Protein AF-A0A356X5W0-F1 (afdb_monomer_lite)

pLDDT: mean 91.06, std 8.8, range [46.66, 98.0]

Structure (mmCIF, N/CA/C/O backbone):
data_AF-A0A356X5W0-F1
#
_entry.id   AF-A0A356X5W0-F1
#
loop_
_atom_site.group_PDB
_atom_site.id
_atom_site.type_symbol
_atom_site.label_atom_id
_atom_site.label_alt_id
_atom_site.label_comp_id
_atom_site.label_asym_id
_atom_site.label_entity_id
_atom_site.label_seq_id
_atom_site.pdbx_PDB_ins_code
_atom_site.Cartn_x
_atom_site.Cartn_y
_atom_site.Cartn_z
_atom_site.occupancy
_atom_site.B_iso_or_equiv
_atom_site.auth_seq_id
_atom_site.auth_comp_id
_atom_site.auth_asym_id
_atom_site.auth_atom_id
_atom_site.pdbx_PDB_model_num
ATOM 1 N N . MET A 1 1 ? 25.577 19.198 23.065 1.00 46.66 1 MET A N 1
ATOM 2 C CA . MET A 1 1 ? 24.571 19.654 24.052 1.00 46.66 1 MET A CA 1
ATOM 3 C C . MET A 1 1 ? 23.378 18.704 23.967 1.00 46.66 1 MET A C 1
ATOM 5 O O . MET A 1 1 ? 22.968 18.407 22.852 1.00 46.66 1 MET A O 1
ATOM 9 N N . PHE A 1 2 ? 22.887 18.161 25.086 1.00 57.47 2 PHE A N 1
ATOM 10 C CA . PHE A 1 2 ? 21.787 17.182 25.103 1.00 57.47 2 PHE A CA 1
ATOM 11 C C . PHE A 1 2 ? 20.454 17.857 25.442 1.00 57.47 2 PHE A C 1
ATOM 13 O O . PHE A 1 2 ? 20.406 18.744 26.289 1.00 57.47 2 PHE A O 1
ATOM 20 N N . THR A 1 3 ? 19.370 17.409 24.812 1.00 73.94 3 THR A N 1
ATOM 21 C CA . THR A 1 3 ? 17.995 17.853 25.087 1.00 73.94 3 THR A CA 1
ATOM 22 C C . THR A 1 3 ? 17.134 16.674 25.525 1.00 73.94 3 THR A C 1
ATOM 24 O O . THR A 1 3 ? 17.289 15.568 25.006 1.00 73.94 3 THR A O 1
ATOM 27 N N . LYS A 1 4 ? 16.195 16.913 26.448 1.00 72.44 4 LYS A N 1
ATOM 28 C CA . LYS A 1 4 ? 15.252 15.899 26.941 1.00 72.44 4 LYS A CA 1
ATOM 29 C C . LYS A 1 4 ? 14.411 15.347 25.785 1.00 72.44 4 LYS A C 1
ATOM 31 O O . LYS A 1 4 ? 13.768 16.110 25.066 1.00 72.44 4 LYS A O 1
ATOM 36 N N . ALA A 1 5 ? 14.418 14.028 25.605 1.00 73.38 5 ALA A N 1
ATOM 37 C CA . ALA A 1 5 ? 13.625 13.380 24.567 1.00 73.38 5 ALA A CA 1
ATOM 38 C C . ALA A 1 5 ? 12.122 13.544 24.851 1.00 73.38 5 ALA A C 1
ATOM 40 O O . ALA A 1 5 ? 11.660 13.318 25.969 1.00 73.38 5 ALA A O 1
ATOM 41 N N . THR A 1 6 ? 11.357 13.914 23.826 1.00 76.12 6 THR A N 1
ATOM 42 C CA . THR A 1 6 ? 9.889 13.953 23.846 1.00 76.12 6 THR A CA 1
ATOM 43 C C . THR A 1 6 ? 9.343 12.952 22.833 1.00 76.12 6 THR A C 1
ATOM 45 O O . THR A 1 6 ? 9.976 12.677 21.808 1.00 76.12 6 THR A O 1
ATOM 48 N N . ARG A 1 7 ? 8.169 12.370 23.113 1.00 61.91 7 ARG A N 1
ATOM 49 C CA . ARG A 1 7 ? 7.516 11.410 22.213 1.00 61.91 7 ARG A CA 1
ATOM 50 C C . ARG A 1 7 ? 7.054 12.151 20.957 1.00 61.91 7 ARG A C 1
ATOM 52 O O . ARG A 1 7 ? 5.967 12.716 20.923 1.00 61.91 7 ARG A O 1
ATOM 59 N N . LYS A 1 8 ? 7.892 12.175 19.922 1.00 69.75 8 LYS A N 1
ATOM 60 C CA . LYS A 1 8 ? 7.500 12.682 18.605 1.00 69.75 8 LYS A CA 1
ATOM 61 C C . LYS A 1 8 ? 6.546 11.664 17.987 1.00 69.75 8 LYS A C 1
ATOM 63 O O . LYS A 1 8 ? 6.950 10.531 17.736 1.00 69.75 8 LYS A O 1
ATOM 68 N N . GLY A 1 9 ? 5.286 12.047 17.782 1.00 64.75 9 GLY A N 1
ATOM 69 C CA . GLY A 1 9 ? 4.320 11.221 17.062 1.00 64.75 9 GLY A CA 1
ATOM 70 C C . GLY A 1 9 ? 4.794 11.032 15.625 1.00 64.75 9 GLY A C 1
ATOM 71 O O . GLY A 1 9 ? 4.664 11.940 14.813 1.00 64.75 9 GLY A O 1
ATOM 72 N N . LYS A 1 10 ? 5.405 9.885 15.330 1.00 75.25 10 LYS A N 1
ATOM 73 C CA . LYS A 1 10 ? 5.760 9.486 13.969 1.00 75.25 10 LYS A CA 1
ATOM 74 C C . LYS A 1 10 ? 4.771 8.434 13.495 1.00 75.25 10 LYS A C 1
ATOM 76 O O . LYS A 1 10 ? 4.408 7.548 14.267 1.00 75.25 10 LYS A O 1
ATOM 81 N N . PHE A 1 11 ? 4.380 8.524 12.231 1.00 82.62 11 PHE A N 1
ATOM 82 C CA . PHE A 1 11 ? 3.663 7.444 11.569 1.00 82.62 11 PHE A CA 1
ATOM 83 C C . PHE A 1 11 ? 4.568 6.219 11.456 1.00 82.62 11 PHE A C 1
ATOM 85 O O . PHE A 1 11 ? 5.759 6.337 11.145 1.00 82.62 11 PHE A O 1
ATOM 92 N N . ILE A 1 12 ? 3.996 5.049 11.723 1.00 88.94 12 ILE A N 1
ATOM 93 C CA . ILE A 1 12 ? 4.659 3.771 11.490 1.00 88.94 12 ILE A CA 1
ATOM 94 C C . ILE A 1 12 ? 4.563 3.477 9.993 1.00 88.94 12 ILE A C 1
ATOM 96 O O . ILE A 1 12 ? 3.495 3.597 9.403 1.00 88.94 12 ILE A O 1
ATOM 100 N N . LYS A 1 13 ? 5.685 3.089 9.385 1.00 93.00 13 LYS A N 1
ATOM 101 C CA . LYS A 1 13 ? 5.724 2.517 8.037 1.00 93.00 13 LYS A CA 1
ATOM 102 C C . LYS A 1 13 ? 6.043 1.040 8.195 1.00 93.00 13 LYS A C 1
ATOM 104 O O . LYS A 1 13 ? 7.089 0.710 8.752 1.00 93.00 13 LYS A O 1
ATOM 109 N N . LEU A 1 14 ? 5.135 0.177 7.759 1.00 94.38 14 LEU A N 1
ATOM 110 C CA . LEU A 1 14 ? 5.229 -1.265 7.946 1.00 94.38 14 LEU A CA 1
ATOM 111 C C . LEU A 1 14 ? 5.062 -1.963 6.600 1.00 94.38 14 LEU A C 1
ATOM 113 O O . LEU A 1 14 ? 4.126 -1.664 5.866 1.00 94.38 14 LEU A O 1
ATOM 117 N N . ALA A 1 15 ? 5.954 -2.906 6.307 1.00 95.56 15 ALA A N 1
ATOM 118 C CA . ALA A 1 15 ? 5.803 -3.823 5.188 1.00 95.56 15 ALA A CA 1
ATOM 119 C C . ALA A 1 15 ? 5.353 -5.188 5.718 1.00 95.56 15 ALA A C 1
ATOM 121 O O . ALA A 1 15 ? 5.978 -5.736 6.628 1.00 95.56 15 ALA A O 1
ATOM 122 N N . ILE A 1 16 ? 4.284 -5.734 5.142 1.00 95.50 16 ILE A N 1
ATOM 123 C CA . ILE A 1 16 ? 3.804 -7.090 5.416 1.00 95.50 16 ILE A CA 1
ATOM 124 C C . ILE A 1 16 ? 4.136 -7.930 4.189 1.00 95.50 16 ILE A C 1
ATOM 126 O O . ILE A 1 16 ? 3.695 -7.629 3.083 1.00 95.50 16 ILE A O 1
ATOM 130 N N . THR A 1 17 ? 4.940 -8.971 4.382 1.00 94.94 17 THR A N 1
ATOM 131 C CA . THR A 1 17 ? 5.425 -9.836 3.303 1.00 94.94 17 THR A CA 1
ATOM 132 C C . THR A 1 17 ? 5.038 -11.286 3.561 1.00 94.94 17 THR A C 1
ATOM 134 O O . THR A 1 17 ? 4.887 -11.710 4.705 1.00 94.94 17 THR A O 1
ATOM 137 N N . GLY A 1 18 ? 4.846 -12.041 2.484 1.00 93.69 18 GLY A N 1
ATOM 138 C CA . GLY A 1 18 ? 4.453 -13.442 2.522 1.00 93.69 18 GLY A CA 1
ATOM 139 C C . GLY A 1 18 ? 3.906 -13.917 1.173 1.00 93.69 18 GLY A C 1
ATOM 140 O O . GLY A 1 18 ? 3.485 -13.091 0.350 1.00 93.69 18 GLY A O 1
ATOM 141 N N . PRO A 1 19 ? 3.879 -15.237 0.931 1.00 93.62 19 PRO A N 1
ATOM 142 C CA . PRO A 1 19 ? 3.345 -15.796 -0.307 1.00 93.62 19 PRO A CA 1
ATOM 143 C C . PRO A 1 19 ? 1.848 -15.479 -0.483 1.00 93.62 19 PRO A C 1
ATOM 145 O O . PRO A 1 19 ? 1.174 -14.979 0.428 1.00 93.62 19 PRO A O 1
ATOM 148 N N . ALA A 1 20 ? 1.314 -15.729 -1.679 1.00 89.88 20 ALA A N 1
ATOM 149 C CA . ALA A 1 20 ? -0.129 -15.676 -1.917 1.00 89.88 20 ALA A CA 1
ATOM 150 C C . ALA A 1 20 ? -0.868 -16.601 -0.929 1.00 89.88 20 ALA A C 1
ATOM 152 O O . ALA A 1 20 ? -0.354 -17.653 -0.556 1.00 89.88 20 ALA A O 1
ATOM 153 N N . GLY A 1 21 ? -2.039 -16.178 -0.445 1.00 90.81 21 GLY A N 1
ATOM 154 C CA . GLY A 1 21 ? -2.821 -16.942 0.538 1.00 90.81 21 GLY A CA 1
ATOM 155 C C . GLY A 1 21 ? -2.320 -16.892 1.991 1.00 90.81 21 GLY A C 1
ATOM 156 O O . GLY A 1 21 ? -3.014 -17.375 2.876 1.00 90.81 21 GLY A O 1
ATOM 157 N N . ALA A 1 22 ? -1.184 -16.249 2.292 1.00 95.25 22 ALA A N 1
ATOM 158 C CA . ALA A 1 22 ? -0.669 -16.138 3.667 1.00 95.25 22 ALA A CA 1
ATOM 159 C C . ALA A 1 22 ? -1.469 -15.186 4.593 1.00 95.25 22 ALA A C 1
ATOM 161 O O . ALA A 1 22 ? -1.049 -14.929 5.717 1.00 95.25 22 ALA A O 1
ATOM 162 N N . GLY A 1 23 ? -2.590 -14.621 4.125 1.00 94.56 23 GLY A N 1
ATOM 163 C CA . GLY A 1 23 ? -3.437 -13.717 4.915 1.00 94.56 23 GLY A CA 1
ATOM 164 C C . GLY A 1 23 ? -2.889 -12.293 5.075 1.00 94.56 23 GLY A C 1
ATOM 165 O O . GLY A 1 23 ? -3.124 -11.663 6.108 1.00 94.56 23 GLY A O 1
ATOM 166 N N . LYS A 1 24 ? -2.150 -11.781 4.079 1.00 96.38 24 LYS A N 1
ATOM 167 C CA . LYS A 1 24 ? -1.530 -10.442 4.113 1.00 96.38 24 LYS A CA 1
ATOM 168 C C . LYS A 1 24 ? -2.559 -9.323 4.274 1.00 96.38 24 LYS A C 1
ATOM 170 O O . LYS A 1 24 ? -2.457 -8.566 5.233 1.00 96.38 24 LYS A O 1
ATOM 175 N N . THR A 1 25 ? -3.561 -9.276 3.401 1.00 96.31 25 THR A N 1
ATOM 176 C CA . THR A 1 25 ? -4.638 -8.273 3.397 1.00 96.31 25 THR A CA 1
ATOM 177 C C . THR A 1 25 ? -5.390 -8.255 4.721 1.00 96.31 25 THR A C 1
ATOM 179 O O . THR A 1 25 ? -5.451 -7.231 5.396 1.00 96.31 25 THR A O 1
ATOM 182 N N . TYR A 1 26 ? -5.853 -9.427 5.166 1.00 97.19 26 TYR A N 1
ATOM 183 C CA . TYR A 1 26 ? -6.533 -9.584 6.451 1.00 97.19 26 TYR A CA 1
ATOM 184 C C . TYR A 1 26 ? -5.671 -9.102 7.627 1.00 97.19 26 TYR A C 1
ATOM 186 O O . TYR A 1 26 ? -6.132 -8.365 8.498 1.00 97.19 26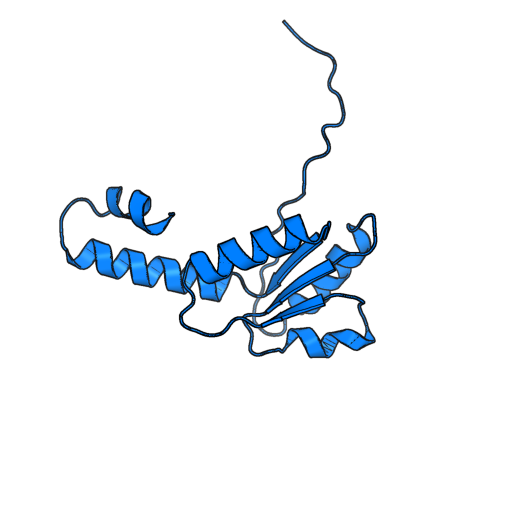 TYR A O 1
ATOM 194 N N . SER A 1 27 ? -4.392 -9.489 7.655 1.00 97.06 27 SER A N 1
ATOM 195 C CA . SER A 1 27 ? -3.467 -9.072 8.713 1.00 97.06 27 SER A CA 1
ATOM 196 C C . SER A 1 27 ? -3.185 -7.570 8.668 1.00 97.06 27 SER A C 1
ATOM 198 O O . SER A 1 27 ? -3.086 -6.946 9.724 1.00 97.06 27 SER A O 1
ATOM 200 N N . ALA A 1 28 ? -3.098 -6.979 7.474 1.00 97.31 28 ALA A N 1
ATOM 201 C CA . ALA A 1 28 ? -2.930 -5.544 7.277 1.00 97.31 28 ALA A CA 1
ATOM 202 C C . ALA A 1 28 ? -4.136 -4.762 7.808 1.00 97.31 28 ALA A C 1
ATOM 204 O O . ALA A 1 28 ? -3.949 -3.846 8.605 1.00 97.31 28 ALA A O 1
ATOM 205 N N . LEU A 1 29 ? -5.359 -5.169 7.457 1.00 97.56 29 LEU A N 1
ATOM 206 C CA . LEU A 1 29 ? -6.599 -4.565 7.956 1.00 97.56 29 LEU A CA 1
ATOM 207 C C . LEU A 1 29 ? -6.755 -4.742 9.472 1.00 97.56 29 LEU A C 1
ATOM 209 O O . LEU A 1 29 ? -7.107 -3.801 10.185 1.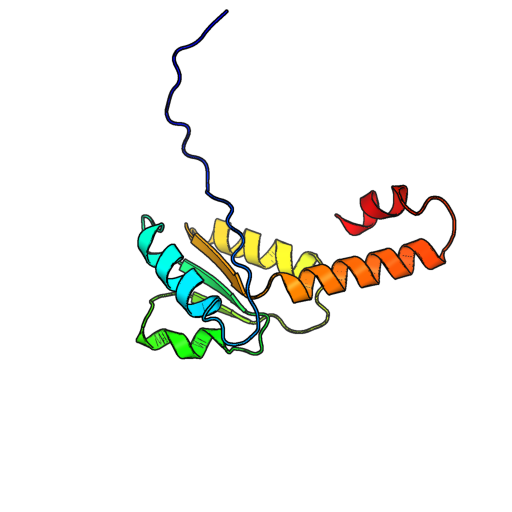00 97.56 29 LEU A O 1
ATOM 213 N N . ARG A 1 30 ? -6.399 -5.915 10.006 1.00 97.25 30 ARG A N 1
ATOM 214 C CA . ARG A 1 30 ? -6.401 -6.166 11.453 1.00 97.25 30 ARG A CA 1
ATOM 215 C C . ARG A 1 30 ? -5.414 -5.273 12.200 1.00 97.25 30 ARG A C 1
ATOM 217 O O . ARG A 1 30 ? -5.748 -4.761 13.268 1.00 97.25 30 ARG A O 1
ATOM 224 N N . LEU A 1 31 ? -4.213 -5.083 11.656 1.00 96.50 31 LEU A N 1
ATOM 225 C CA . LEU A 1 31 ? -3.232 -4.150 12.209 1.00 96.50 31 LEU A CA 1
ATOM 226 C C . LEU A 1 31 ? -3.721 -2.706 12.090 1.00 96.50 31 LEU A C 1
ATOM 228 O O . LEU A 1 31 ? -3.638 -1.967 13.068 1.00 96.50 31 LEU A O 1
ATOM 232 N N . ALA A 1 32 ? -4.282 -2.322 10.943 1.00 96.19 32 ALA A N 1
ATOM 233 C CA . ALA A 1 32 ? -4.837 -0.994 10.712 1.00 96.19 32 ALA A CA 1
ATOM 234 C C . ALA A 1 32 ? -5.916 -0.649 11.747 1.00 96.19 32 ALA A C 1
ATOM 236 O O . ALA A 1 32 ? -5.825 0.388 12.398 1.00 96.19 32 ALA A O 1
ATOM 237 N N . LYS A 1 33 ? -6.848 -1.573 12.010 1.00 96.00 33 LYS A N 1
ATOM 238 C CA . LYS A 1 33 ? -7.879 -1.446 13.053 1.00 96.00 33 LYS A CA 1
ATOM 239 C C . LYS A 1 33 ? -7.311 -1.246 14.461 1.00 96.00 33 LYS A C 1
ATOM 241 O O . LYS A 1 33 ? -7.927 -0.568 15.274 1.00 96.00 33 LYS A O 1
ATOM 246 N N . GLY A 1 34 ? -6.155 -1.834 14.770 1.00 94.06 34 GLY A N 1
ATOM 247 C CA . GLY A 1 34 ? -5.497 -1.669 16.070 1.00 94.06 34 GLY A CA 1
ATOM 248 C C . GLY A 1 34 ? -4.632 -0.409 16.192 1.00 94.06 34 GLY A C 1
ATOM 249 O O . GLY A 1 34 ? -4.343 0.023 17.307 1.00 94.06 34 GLY A O 1
ATOM 250 N N . LEU A 1 35 ? -4.183 0.156 15.067 1.00 91.69 35 LEU A N 1
ATOM 251 C CA . LEU A 1 35 ? -3.263 1.299 15.017 1.00 91.69 35 LEU A CA 1
ATOM 252 C C . LEU A 1 35 ? -3.962 2.633 14.725 1.00 91.69 35 LEU A C 1
ATOM 254 O O . LEU A 1 35 ? -3.428 3.682 15.102 1.00 91.69 35 LEU A O 1
ATOM 258 N N . THR A 1 36 ? -5.121 2.599 14.065 1.00 92.06 36 THR A N 1
ATOM 259 C CA . THR A 1 36 ? -5.941 3.781 13.784 1.00 92.06 36 THR A CA 1
ATOM 260 C C . THR A 1 36 ? -6.369 4.469 15.080 1.00 92.06 36 THR A C 1
ATOM 262 O O . THR A 1 36 ? -6.636 3.823 16.095 1.00 92.06 36 THR A O 1
ATOM 265 N N . LYS A 1 37 ? -6.412 5.803 15.069 1.00 87.06 37 LYS A N 1
ATOM 266 C CA . LYS A 1 37 ? -6.832 6.610 16.225 1.00 87.06 37 LYS A CA 1
ATOM 267 C C . LYS A 1 37 ? -8.304 6.985 16.143 1.00 87.06 37 LYS A C 1
ATOM 269 O O . LYS A 1 37 ? -8.976 7.028 17.167 1.00 87.06 37 LYS A O 1
ATOM 274 N N . ASN A 1 38 ? -8.772 7.268 14.932 1.00 88.00 38 ASN A N 1
ATOM 275 C CA . ASN A 1 38 ? -10.104 7.774 14.630 1.00 88.00 38 ASN A CA 1
ATOM 276 C C . ASN A 1 38 ? -10.967 6.742 13.889 1.00 88.00 38 ASN A C 1
ATOM 278 O O . ASN A 1 38 ? -12.086 7.064 13.505 1.00 88.00 38 ASN A O 1
ATOM 282 N N . GLY A 1 39 ? -10.444 5.538 13.638 1.00 90.00 39 GLY A N 1
ATOM 283 C CA . GLY A 1 39 ? -11.130 4.491 12.878 1.00 90.00 39 GLY A CA 1
ATOM 284 C C . GLY A 1 39 ? -11.084 4.680 11.360 1.00 90.00 39 GLY A C 1
ATOM 285 O O . GLY A 1 39 ? -11.599 3.839 10.638 1.00 90.00 39 GLY A O 1
ATOM 286 N N . LYS A 1 40 ? -10.471 5.760 10.857 1.00 95.50 40 LYS A N 1
ATOM 287 C CA . LYS A 1 40 ? -10.462 6.088 9.426 1.00 95.50 40 LYS A CA 1
ATOM 288 C C . LYS A 1 40 ? -9.341 5.365 8.688 1.00 95.50 40 LYS A C 1
ATOM 290 O O . LYS A 1 40 ? -8.213 5.864 8.614 1.00 95.50 40 LYS A O 1
ATOM 295 N N . ILE A 1 41 ? -9.687 4.222 8.106 1.00 97.75 41 ILE A N 1
ATOM 296 C CA . ILE A 1 41 ? -8.790 3.376 7.319 1.00 97.75 41 ILE A CA 1
ATOM 297 C C . ILE A 1 41 ? -9.122 3.531 5.834 1.00 97.75 41 ILE A C 1
ATOM 299 O O . ILE A 1 41 ? -10.268 3.347 5.436 1.00 97.75 41 ILE A O 1
ATOM 303 N N . ALA A 1 42 ? -8.109 3.838 5.027 1.00 97.94 42 ALA A N 1
ATOM 304 C CA . ALA A 1 42 ? -8.178 3.742 3.573 1.00 97.94 42 ALA A CA 1
ATOM 305 C C . ALA A 1 42 ? -7.328 2.564 3.084 1.00 97.94 42 ALA A C 1
ATOM 307 O O . ALA A 1 42 ? -6.267 2.272 3.650 1.00 97.94 42 ALA A O 1
ATOM 308 N N . LEU A 1 43 ? -7.761 1.922 2.005 1.00 98.00 43 LEU A N 1
ATOM 309 C CA . LEU A 1 43 ? -7.031 0.861 1.326 1.00 98.00 43 LEU A CA 1
ATOM 310 C C . LEU A 1 43 ? -6.941 1.159 -0.174 1.00 98.00 43 LEU A C 1
ATOM 312 O O . LEU A 1 43 ? -7.942 1.417 -0.833 1.00 98.00 43 LEU A O 1
ATOM 316 N N . ILE A 1 44 ? -5.727 1.117 -0.716 1.00 97.62 44 ILE A N 1
ATOM 317 C CA . ILE A 1 44 ? -5.473 1.138 -2.160 1.00 97.62 44 ILE A CA 1
ATOM 318 C C . ILE A 1 44 ? -5.334 -0.313 -2.612 1.00 97.62 44 ILE A C 1
ATOM 320 O O . ILE A 1 44 ? -4.385 -0.978 -2.193 1.00 97.62 44 ILE A O 1
ATOM 324 N N . ASP A 1 45 ? -6.267 -0.787 -3.433 1.00 96.50 45 ASP A N 1
ATOM 325 C CA . ASP A 1 45 ? -6.330 -2.167 -3.916 1.00 96.50 45 ASP A CA 1
ATOM 326 C C . ASP A 1 45 ? -5.795 -2.245 -5.353 1.00 96.50 45 ASP A C 1
ATOM 328 O O . ASP A 1 45 ? -6.327 -1.615 -6.265 1.00 96.50 45 ASP A O 1
ATOM 332 N N . THR A 1 46 ? -4.719 -2.998 -5.559 1.00 94.44 46 THR A N 1
ATOM 333 C CA . THR A 1 46 ? -4.160 -3.334 -6.877 1.00 94.44 46 THR A CA 1
ATOM 334 C C . THR A 1 46 ? -4.394 -4.797 -7.257 1.00 94.44 46 THR A C 1
ATOM 336 O O . THR A 1 46 ? -4.013 -5.210 -8.351 1.00 94.44 46 THR A O 1
ATOM 339 N N . GLU A 1 47 ? -5.026 -5.574 -6.378 1.00 91.50 47 GLU A N 1
ATOM 340 C CA . GLU A 1 47 ? -5.262 -7.017 -6.447 1.00 91.50 47 GLU A CA 1
ATOM 341 C C . GLU A 1 47 ? -6.714 -7.317 -6.874 1.00 91.50 47 GLU A C 1
ATOM 343 O O . GLU A 1 47 ? -7.386 -8.176 -6.299 1.00 91.50 47 GLU A O 1
ATOM 348 N N . ASN A 1 48 ? -7.203 -6.607 -7.899 1.00 90.44 48 ASN A N 1
ATOM 349 C CA . ASN A 1 48 ? -8.493 -6.854 -8.558 1.00 90.44 48 ASN A CA 1
ATOM 350 C C . ASN A 1 48 ? -9.692 -6.917 -7.586 1.00 90.44 48 ASN A C 1
ATOM 352 O O . ASN A 1 48 ? -10.462 -7.881 -7.593 1.00 90.44 48 ASN A O 1
ATOM 356 N N . GLU A 1 49 ? -9.829 -5.890 -6.745 1.00 92.94 49 GLU A N 1
ATOM 357 C CA . GLU A 1 49 ? -10.942 -5.707 -5.793 1.00 92.94 49 GLU A CA 1
ATOM 358 C C . GLU A 1 49 ? -11.038 -6.791 -4.701 1.00 92.94 49 GLU A C 1
ATOM 360 O O . GLU A 1 49 ? -12.058 -6.935 -4.018 1.00 92.94 49 GLU A O 1
ATOM 365 N N . SER A 1 50 ? -9.978 -7.584 -4.511 1.00 92.94 50 SER A N 1
ATOM 366 C CA . SER A 1 50 ? -9.972 -8.670 -3.529 1.00 92.94 50 SER A CA 1
ATOM 367 C C . SER A 1 50 ? -10.073 -8.178 -2.083 1.00 92.94 50 SER A C 1
ATOM 369 O O . SER A 1 50 ? -10.554 -8.920 -1.222 1.00 92.94 50 SER A O 1
ATOM 371 N N . ALA A 1 51 ? -9.693 -6.930 -1.794 1.00 93.88 51 ALA A N 1
ATOM 372 C CA . ALA A 1 51 ? -9.808 -6.371 -0.454 1.00 93.88 51 ALA A CA 1
ATOM 373 C C . ALA A 1 51 ? -11.270 -6.217 -0.013 1.00 93.88 51 ALA A C 1
ATOM 375 O O . ALA A 1 51 ? -11.574 -6.410 1.167 1.00 93.88 51 ALA A O 1
ATOM 376 N N . SER A 1 52 ? -12.192 -5.943 -0.943 1.00 94.38 52 SER A N 1
ATOM 377 C CA . SER A 1 52 ? -13.624 -5.777 -0.653 1.00 94.38 52 SER A CA 1
ATOM 378 C C . SER A 1 52 ? -14.274 -7.032 -0.062 1.00 94.38 52 SER A C 1
ATOM 380 O O . SER A 1 52 ? -15.289 -6.924 0.624 1.00 94.38 52 SER A O 1
ATOM 382 N N . LEU A 1 53 ? -13.662 -8.211 -0.229 1.00 95.12 53 LEU A N 1
ATOM 383 C CA . LEU A 1 53 ? -14.094 -9.452 0.426 1.00 95.12 53 LEU A CA 1
ATOM 384 C C . LEU A 1 53 ? -14.060 -9.366 1.961 1.00 95.12 53 LEU A C 1
ATOM 386 O O . LEU A 1 53 ? -14.737 -10.142 2.629 1.00 95.12 53 LEU A O 1
ATOM 390 N N . TYR A 1 54 ? -13.295 -8.427 2.521 1.00 96.81 54 TYR A N 1
ATOM 391 C CA . TYR A 1 54 ? -13.144 -8.230 3.962 1.00 96.81 54 TYR A CA 1
ATOM 392 C C . TYR A 1 54 ? -14.032 -7.111 4.533 1.00 96.81 54 TYR A C 1
ATOM 394 O O . TYR A 1 54 ? -13.929 -6.801 5.721 1.00 96.81 54 TYR A O 1
ATOM 402 N N . ALA A 1 55 ? -14.920 -6.514 3.728 1.00 96.50 55 ALA A N 1
ATOM 403 C CA . ALA A 1 55 ? -15.796 -5.411 4.148 1.00 96.50 55 ALA A CA 1
ATOM 404 C C . ALA A 1 55 ? -16.809 -5.799 5.245 1.00 96.50 55 ALA A C 1
ATOM 406 O O . ALA A 1 55 ? -17.337 -4.93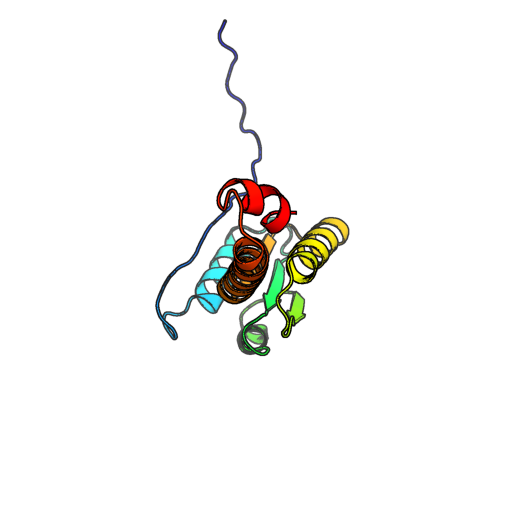5 5.938 1.00 96.50 55 ALA A O 1
ATOM 407 N N . THR A 1 56 ? -17.086 -7.094 5.437 1.00 96.50 56 THR A N 1
ATOM 408 C CA . THR A 1 56 ? -17.922 -7.572 6.553 1.00 96.50 56 THR A CA 1
ATOM 409 C C . THR A 1 56 ? -17.173 -7.616 7.884 1.00 96.50 56 THR A C 1
ATOM 411 O O . THR A 1 56 ? -17.798 -7.548 8.941 1.00 96.50 56 THR A O 1
ATOM 414 N N . ASP A 1 57 ? -15.844 -7.737 7.844 1.00 96.88 57 ASP A N 1
ATOM 415 C CA . ASP A 1 57 ? -14.996 -7.948 9.023 1.00 96.88 57 ASP A CA 1
ATOM 416 C C . ASP A 1 57 ? -14.333 -6.644 9.505 1.00 96.88 57 ASP A C 1
ATOM 418 O O . ASP A 1 57 ? -13.995 -6.491 10.691 1.00 96.88 57 ASP A O 1
ATOM 422 N N . PHE A 1 58 ? -14.141 -5.691 8.587 1.00 97.31 58 PHE A N 1
ATOM 423 C CA . PHE A 1 58 ? -13.461 -4.421 8.821 1.00 97.31 58 PHE A CA 1
ATOM 424 C C . PHE A 1 58 ? -14.218 -3.254 8.188 1.00 97.31 58 PHE A C 1
ATOM 426 O O . PHE A 1 58 ? -14.779 -3.382 7.108 1.00 97.31 58 PHE A O 1
ATOM 433 N N . ASP A 1 59 ? -14.157 -2.105 8.858 1.00 96.81 59 ASP A N 1
ATOM 434 C CA . ASP A 1 59 ? -14.664 -0.826 8.362 1.00 96.81 59 ASP A CA 1
ATOM 435 C C . ASP A 1 59 ? -13.499 -0.042 7.745 1.00 96.81 59 ASP A C 1
ATOM 437 O O . ASP A 1 59 ? -12.519 0.263 8.435 1.00 96.81 59 ASP A O 1
ATOM 441 N N . PHE A 1 60 ? -13.551 0.176 6.434 1.00 97.69 60 PHE A N 1
ATOM 442 C CA . PHE A 1 60 ? -12.528 0.874 5.660 1.00 97.69 60 PHE A CA 1
ATOM 443 C C . PHE A 1 60 ? -13.097 1.336 4.317 1.00 97.69 60 PHE A C 1
ATOM 445 O O . PHE A 1 60 ? -13.993 0.705 3.758 1.00 97.69 60 PHE A O 1
ATOM 452 N N . ASP A 1 61 ? -12.510 2.395 3.770 1.00 97.75 61 ASP A N 1
ATOM 453 C CA . ASP A 1 61 ? -12.779 2.841 2.407 1.00 97.75 61 ASP A CA 1
ATOM 454 C C . ASP A 1 61 ? -11.731 2.271 1.448 1.00 97.75 61 ASP A C 1
ATOM 456 O O . ASP A 1 61 ? -10.557 2.125 1.804 1.00 97.75 61 ASP A O 1
ATOM 460 N N . VAL A 1 62 ? -12.137 1.962 0.217 1.00 97.06 62 VAL A N 1
ATOM 461 C CA . VAL A 1 62 ? -11.272 1.335 -0.789 1.00 97.06 62 VAL A CA 1
ATOM 462 C C . VAL A 1 62 ? -11.189 2.166 -2.066 1.00 97.06 62 VAL A C 1
ATOM 464 O O . VAL A 1 62 ? -12.175 2.746 -2.520 1.00 97.06 62 VAL A O 1
ATOM 467 N N . MET A 1 63 ? -9.999 2.207 -2.662 1.00 96.38 63 MET A N 1
ATOM 468 C CA . MET A 1 63 ? -9.760 2.716 -4.008 1.00 96.38 63 MET A CA 1
ATOM 469 C C . MET A 1 63 ? -9.085 1.633 -4.844 1.00 96.38 63 MET A C 1
ATOM 471 O O . MET A 1 63 ? -7.950 1.251 -4.559 1.00 96.38 63 MET A O 1
ATOM 475 N N . ASN A 1 64 ? -9.759 1.195 -5.904 1.00 95.62 64 ASN A N 1
ATOM 476 C CA . ASN A 1 64 ? -9.224 0.206 -6.833 1.00 95.62 64 ASN A CA 1
ATOM 477 C C . ASN A 1 64 ? -8.316 0.889 -7.863 1.00 95.62 64 ASN A C 1
ATOM 479 O O . ASN A 1 64 ? -8.657 1.932 -8.427 1.00 95.62 64 ASN A O 1
ATOM 483 N N . VAL A 1 65 ? -7.146 0.305 -8.102 1.00 94.75 65 VAL A N 1
ATOM 484 C CA . VAL A 1 65 ? -6.148 0.801 -9.045 1.00 94.75 65 VAL A CA 1
ATOM 485 C C . VAL A 1 65 ? -5.767 -0.313 -10.005 1.00 94.75 65 VAL A C 1
ATOM 487 O O . VAL A 1 65 ? -5.174 -1.321 -9.628 1.00 94.75 65 VAL A O 1
ATOM 490 N N . GLU A 1 66 ? -6.042 -0.077 -11.280 1.00 94.06 66 GLU A N 1
ATOM 491 C CA . GLU A 1 66 ? -5.699 -0.992 -12.362 1.00 94.06 66 GLU A CA 1
ATOM 492 C C . GLU A 1 66 ? -4.452 -0.534 -13.127 1.00 94.06 66 GLU A C 1
ATOM 494 O O . GLU A 1 66 ? -4.033 0.635 -13.073 1.00 94.06 66 GLU A O 1
ATOM 499 N N . ALA A 1 67 ? -3.879 -1.460 -13.897 1.00 92.19 67 ALA A N 1
ATOM 500 C CA . ALA A 1 67 ? -2.782 -1.187 -14.815 1.00 92.19 67 ALA A CA 1
ATOM 501 C C . ALA A 1 67 ? -3.114 -0.040 -15.809 1.00 92.19 67 ALA A C 1
ATOM 503 O O . ALA A 1 67 ? -4.278 0.203 -16.127 1.00 92.19 67 ALA A O 1
ATOM 504 N N . PRO A 1 68 ? -2.111 0.700 -16.322 1.00 92.44 68 PRO A N 1
ATOM 505 C CA . PRO A 1 68 ? -0.687 0.615 -15.986 1.00 92.44 68 PRO A CA 1
ATOM 506 C C . PRO A 1 68 ? -0.386 1.216 -14.603 1.00 92.44 68 PRO A C 1
ATOM 508 O O . PRO A 1 68 ? -0.980 2.228 -14.231 1.00 92.44 68 PRO A O 1
ATOM 511 N N . TYR A 1 69 ? 0.534 0.599 -13.852 1.00 92.38 69 TYR A N 1
ATOM 512 C CA . TYR A 1 69 ? 0.881 0.975 -12.471 1.00 92.38 69 TYR A CA 1
ATOM 513 C C . TYR A 1 69 ? 1.969 2.054 -12.416 1.00 92.38 69 TYR A C 1
ATOM 515 O O . TYR A 1 69 ? 3.110 1.814 -12.026 1.00 92.38 69 TYR A O 1
ATOM 523 N N . GLU A 1 70 ? 1.612 3.259 -12.842 1.00 90.31 70 GLU A N 1
ATOM 524 C CA . GLU A 1 70 ? 2.505 4.419 -12.827 1.00 90.31 70 GLU A CA 1
ATOM 525 C C . GLU A 1 70 ? 2.616 5.041 -11.425 1.00 90.31 70 GLU A C 1
ATOM 527 O O . GLU A 1 70 ? 1.678 4.976 -10.629 1.00 90.31 70 GLU A O 1
ATOM 532 N N . ILE A 1 71 ? 3.733 5.717 -11.132 1.00 86.06 71 ILE A N 1
ATOM 533 C CA . ILE A 1 71 ? 3.998 6.358 -9.825 1.00 86.06 71 ILE A CA 1
ATOM 534 C C . ILE A 1 71 ? 2.878 7.320 -9.422 1.00 86.06 71 ILE A C 1
ATOM 536 O O . ILE A 1 71 ? 2.463 7.345 -8.264 1.00 86.06 71 ILE A O 1
ATOM 540 N N . ASN A 1 72 ? 2.321 8.069 -10.377 1.00 89.62 72 ASN A N 1
ATOM 541 C CA . ASN A 1 72 ? 1.220 8.993 -10.106 1.00 89.62 72 ASN A CA 1
ATOM 542 C C . ASN A 1 72 ? -0.032 8.285 -9.570 1.00 89.62 72 ASN A C 1
ATOM 544 O O . ASN A 1 72 ? -0.701 8.840 -8.698 1.00 89.62 72 ASN A O 1
ATOM 548 N N . LYS A 1 73 ? -0.302 7.044 -10.002 1.00 92.31 73 LYS A N 1
ATOM 549 C CA . LYS A 1 73 ? -1.399 6.218 -9.473 1.00 92.31 73 LYS A CA 1
ATOM 550 C C . LYS A 1 73 ? -1.132 5.676 -8.065 1.00 92.31 73 LYS A C 1
ATOM 552 O O . LYS A 1 73 ? -2.044 5.137 -7.456 1.00 92.31 73 LYS A O 1
ATOM 557 N N . LEU A 1 74 ? 0.077 5.838 -7.527 1.00 91.38 74 LEU A N 1
ATOM 558 C CA . LEU A 1 74 ? 0.380 5.616 -6.111 1.00 91.38 74 LEU A CA 1
ATOM 559 C C . LEU A 1 74 ? 0.355 6.934 -5.323 1.00 91.38 74 LEU A C 1
ATOM 561 O O . LEU A 1 74 ? -0.242 7.017 -4.251 1.00 91.38 74 LEU A O 1
ATOM 565 N N . VAL A 1 75 ? 0.988 7.984 -5.850 1.00 92.12 75 VAL A N 1
ATOM 566 C CA . VAL A 1 75 ? 1.141 9.270 -5.153 1.00 92.12 75 VAL A CA 1
ATOM 567 C C . VAL A 1 75 ? -0.194 9.998 -4.993 1.00 92.12 75 VAL A C 1
ATOM 569 O O . VAL A 1 75 ? -0.445 10.564 -3.928 1.00 92.12 75 VAL A O 1
ATOM 572 N N . GLN A 1 76 ? -1.050 10.005 -6.018 1.00 93.75 76 GLN A N 1
ATOM 573 C CA . GLN A 1 76 ? -2.338 10.702 -5.956 1.00 93.75 76 GLN A CA 1
ATOM 574 C C . GLN A 1 76 ? -3.279 10.090 -4.908 1.00 93.75 76 GLN A C 1
ATOM 576 O O . GLN A 1 76 ? -3.759 10.853 -4.069 1.00 93.75 76 GLN A O 1
ATOM 581 N N . PRO A 1 77 ? -3.484 8.758 -4.847 1.00 94.31 77 PRO A N 1
ATOM 582 C CA . PRO A 1 77 ? -4.304 8.161 -3.792 1.00 94.31 77 PRO A CA 1
ATOM 583 C C . PRO A 1 77 ? -3.755 8.392 -2.383 1.00 94.31 77 PRO A C 1
ATOM 585 O O . PRO A 1 77 ? -4.518 8.681 -1.465 1.00 94.31 77 PRO A O 1
ATOM 588 N N . VAL A 1 78 ? -2.428 8.344 -2.202 1.00 94.62 78 VAL A N 1
ATOM 589 C CA . VAL A 1 78 ? -1.796 8.655 -0.908 1.00 94.62 78 VAL A CA 1
ATOM 590 C C . VAL A 1 78 ? -2.101 10.095 -0.482 1.00 94.62 78 VAL A C 1
ATOM 592 O O . VAL A 1 78 ? -2.435 10.334 0.677 1.00 94.62 78 VAL A O 1
ATOM 595 N N . LYS A 1 79 ? -2.012 11.062 -1.405 1.00 95.31 79 LYS A N 1
ATOM 596 C CA . LYS A 1 79 ? -2.367 12.464 -1.131 1.00 95.31 79 LYS A CA 1
ATOM 597 C C . LYS A 1 79 ? -3.854 12.623 -0.823 1.00 95.31 79 LYS A C 1
ATOM 599 O O . LYS A 1 79 ? -4.183 13.258 0.171 1.00 95.31 79 LYS A O 1
ATOM 604 N N . ALA A 1 80 ? -4.723 11.991 -1.608 1.00 95.62 80 ALA A N 1
ATOM 605 C CA . ALA A 1 80 ? -6.165 12.017 -1.384 1.00 95.62 80 ALA A CA 1
ATOM 606 C C . ALA A 1 80 ? -6.530 11.459 0.002 1.00 95.62 80 ALA A C 1
ATOM 608 O O . ALA A 1 80 ? -7.331 12.060 0.713 1.00 95.62 80 ALA A O 1
ATOM 609 N N . ALA A 1 81 ? -5.885 10.370 0.433 1.00 95.31 81 ALA A N 1
ATOM 610 C CA . ALA A 1 81 ? -6.098 9.808 1.762 1.00 95.31 81 ALA A CA 1
ATOM 611 C C . ALA A 1 81 ? -5.701 10.796 2.882 1.00 95.31 81 ALA A C 1
ATOM 613 O O . ALA A 1 81 ? -6.414 10.950 3.875 1.00 95.31 81 ALA A O 1
ATOM 614 N N . LEU A 1 82 ? -4.587 11.516 2.714 1.00 92.88 82 LEU A N 1
ATOM 615 C CA . LEU A 1 82 ? -4.171 12.556 3.661 1.00 92.88 82 LEU A CA 1
ATOM 616 C C . LEU A 1 82 ? -5.163 13.728 3.698 1.00 92.88 82 LEU A C 1
ATOM 618 O O . LEU A 1 82 ? -5.537 14.176 4.780 1.00 92.88 82 LEU A O 1
ATOM 622 N N . GLU A 1 83 ? -5.601 14.210 2.534 1.00 95.81 83 GLU A N 1
ATOM 623 C CA . GLU A 1 83 ? -6.540 15.334 2.398 1.00 95.81 83 GLU A CA 1
ATOM 624 C C . GLU A 1 83 ? -7.927 15.014 2.974 1.00 95.81 83 GLU A C 1
ATOM 626 O O . GLU A 1 83 ? -8.556 15.872 3.591 1.00 95.81 83 GLU A O 1
ATOM 631 N N . GLN A 1 84 ? -8.381 13.767 2.843 1.00 96.06 84 GLN A N 1
ATOM 632 C CA . GLN A 1 84 ? -9.657 13.287 3.389 1.00 96.06 84 GLN A CA 1
ATOM 633 C C . GLN A 1 84 ? -9.581 12.923 4.886 1.00 96.06 84 GLN A C 1
ATOM 635 O O . GLN A 1 84 ? -10.590 12.590 5.519 1.00 96.06 84 GLN A O 1
ATOM 640 N N . GLY A 1 85 ? -8.391 13.034 5.484 1.00 94.00 85 GLY A N 1
ATOM 641 C CA . GLY A 1 85 ? -8.179 12.859 6.917 1.00 94.00 85 GLY A CA 1
ATOM 642 C C . GLY A 1 85 ? -8.175 11.402 7.376 1.00 94.00 85 GLY A C 1
ATOM 643 O O . GLY A 1 85 ? -8.505 11.140 8.537 1.00 94.00 85 GLY A O 1
ATOM 644 N N . TYR A 1 86 ? -7.814 10.460 6.500 1.00 95.88 86 TYR A N 1
ATOM 645 C CA . TYR A 1 86 ? -7.503 9.096 6.924 1.00 95.88 86 TYR A CA 1
ATOM 646 C C . TYR A 1 86 ? -6.229 9.102 7.764 1.00 95.88 86 TYR A C 1
ATOM 648 O O . TYR A 1 86 ? -5.244 9.767 7.437 1.00 95.88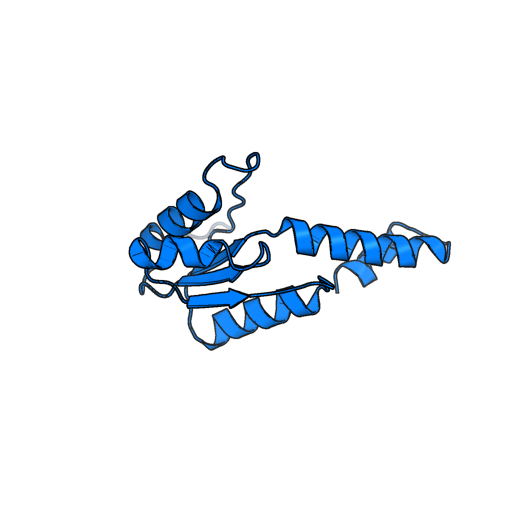 86 TYR A O 1
ATOM 656 N N . ASP A 1 87 ? -6.241 8.360 8.867 1.00 91.88 87 ASP A N 1
ATOM 657 C CA . ASP A 1 87 ? -5.084 8.269 9.761 1.00 91.88 87 ASP A CA 1
ATOM 658 C C . ASP A 1 87 ? -4.273 6.984 9.556 1.00 91.88 87 ASP A C 1
ATOM 660 O O . ASP A 1 87 ? -3.169 6.858 10.093 1.00 91.88 87 ASP A O 1
ATOM 664 N N . THR A 1 88 ? -4.810 6.062 8.752 1.00 96.06 88 THR A N 1
ATOM 665 C CA . THR A 1 88 ? -4.208 4.781 8.405 1.00 96.06 88 THR A CA 1
ATOM 666 C C . THR A 1 88 ? -4.458 4.479 6.931 1.00 96.06 88 THR A C 1
ATOM 668 O O . THR A 1 88 ? -5.594 4.533 6.466 1.00 96.06 88 THR A O 1
ATOM 671 N N . LEU A 1 89 ? -3.392 4.146 6.202 1.00 97.25 89 LEU A N 1
ATOM 672 C CA . LEU A 1 89 ? -3.442 3.783 4.787 1.00 97.25 89 LEU A CA 1
ATOM 673 C C . LEU A 1 89 ? -2.795 2.412 4.581 1.00 97.25 89 LEU A C 1
ATOM 675 O O . LEU A 1 89 ? -1.647 2.201 4.983 1.00 97.25 89 LEU A O 1
ATOM 679 N N . VAL A 1 90 ? -3.519 1.508 3.930 1.00 97.38 90 VAL A N 1
ATOM 680 C CA . VAL A 1 90 ? -3.027 0.209 3.461 1.00 97.38 90 VAL A CA 1
ATOM 681 C C . VAL A 1 90 ? -2.836 0.274 1.944 1.00 97.38 90 VAL A C 1
ATOM 683 O O . VAL A 1 90 ? -3.664 0.836 1.236 1.00 97.38 90 VAL A O 1
ATOM 686 N N . ILE A 1 91 ? -1.736 -0.287 1.442 1.00 96.88 91 ILE A N 1
ATOM 687 C CA . ILE A 1 91 ? -1.486 -0.458 0.004 1.00 96.88 91 ILE A CA 1
ATOM 688 C C . ILE A 1 91 ? -1.387 -1.959 -0.246 1.00 96.88 91 ILE A C 1
ATOM 690 O O . ILE A 1 91 ? -0.406 -2.581 0.174 1.00 96.88 91 ILE A O 1
ATOM 694 N N . ASP A 1 92 ? -2.388 -2.532 -0.905 1.00 95.38 92 ASP A N 1
ATOM 695 C CA . ASP A 1 92 ? -2.476 -3.962 -1.179 1.00 95.38 92 ASP A CA 1
ATOM 696 C C . ASP A 1 92 ? -2.592 -4.222 -2.687 1.00 95.38 92 ASP A C 1
ATOM 698 O O . ASP A 1 92 ? -3.656 -4.078 -3.258 1.00 95.38 92 ASP A O 1
ATOM 702 N N . SER A 1 93 ? -1.524 -4.535 -3.411 1.00 91.69 93 SER A N 1
ATOM 703 C CA . SER A 1 93 ? -0.138 -4.649 -2.968 1.00 91.69 93 SER A CA 1
ATOM 704 C C . SER A 1 93 ? 0.768 -3.570 -3.561 1.00 91.69 93 SER A C 1
ATOM 706 O O . SER A 1 93 ? 0.548 -3.024 -4.644 1.00 91.69 93 SER A O 1
ATOM 708 N N . ALA A 1 94 ? 1.853 -3.269 -2.844 1.00 92.12 94 ALA A N 1
ATOM 709 C CA . ALA A 1 94 ? 2.913 -2.391 -3.339 1.00 92.12 94 ALA A CA 1
ATOM 710 C C . ALA A 1 94 ? 3.726 -3.022 -4.490 1.00 92.12 94 ALA A C 1
ATOM 712 O O . ALA A 1 94 ? 4.446 -2.313 -5.196 1.00 92.12 94 ALA A O 1
ATOM 713 N N . THR A 1 95 ? 3.619 -4.342 -4.692 1.00 93.44 95 THR 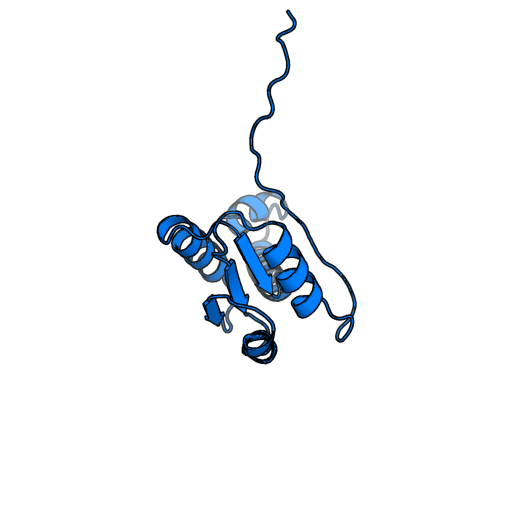A N 1
ATOM 714 C CA . THR A 1 95 ? 4.382 -5.089 -5.703 1.00 93.44 95 THR A CA 1
ATOM 715 C C . THR A 1 95 ? 4.058 -4.622 -7.120 1.00 93.44 95 THR A C 1
ATOM 717 O O . THR A 1 95 ? 4.976 -4.434 -7.917 1.00 93.44 95 THR A O 1
ATOM 720 N N . HIS A 1 96 ? 2.784 -4.367 -7.431 1.00 93.50 96 HIS A N 1
ATOM 721 C CA . HIS A 1 96 ? 2.367 -3.879 -8.749 1.00 93.50 96 HIS A CA 1
ATOM 722 C C . HIS A 1 96 ? 3.008 -2.530 -9.105 1.00 93.50 96 HIS A C 1
ATOM 724 O O . HIS A 1 96 ? 3.583 -2.378 -10.184 1.00 93.50 96 HIS A O 1
ATOM 730 N N . PHE A 1 97 ? 2.999 -1.576 -8.171 1.00 94.00 97 PHE A N 1
ATOM 731 C CA . PHE A 1 97 ? 3.660 -0.281 -8.357 1.00 94.00 97 PHE A CA 1
ATOM 732 C C . PHE A 1 97 ? 5.176 -0.416 -8.494 1.00 94.00 97 PHE A C 1
ATOM 734 O O . PHE A 1 97 ? 5.778 0.234 -9.346 1.00 94.00 97 PHE A O 1
ATOM 741 N N . TRP A 1 98 ? 5.801 -1.285 -7.693 1.00 93.00 98 TRP A N 1
ATOM 742 C CA . TRP A 1 98 ? 7.236 -1.536 -7.797 1.00 93.00 98 TRP A CA 1
ATOM 743 C C . TRP A 1 98 ? 7.625 -2.079 -9.176 1.00 93.00 98 TRP A C 1
ATOM 745 O O . TRP A 1 98 ? 8.587 -1.600 -9.775 1.00 93.00 98 TRP A O 1
ATOM 755 N N . ASN A 1 99 ? 6.841 -3.008 -9.727 1.00 93.88 99 ASN A N 1
ATOM 756 C CA . ASN A 1 99 ? 7.062 -3.522 -11.078 1.00 93.88 99 ASN A CA 1
ATOM 757 C C . ASN A 1 99 ? 6.927 -2.418 -12.137 1.00 93.88 99 ASN A C 1
ATOM 759 O O . ASN A 1 99 ? 7.789 -2.312 -13.008 1.00 93.88 99 ASN A O 1
ATOM 763 N N . GLY A 1 100 ? 5.922 -1.543 -12.026 1.00 92.75 100 GLY A N 1
ATOM 764 C CA . GLY A 1 100 ? 5.769 -0.393 -12.925 1.00 92.75 100 GLY A CA 1
ATOM 765 C C . GLY A 1 100 ? 6.968 0.567 -12.893 1.00 92.75 100 GLY A C 1
ATOM 766 O O . GLY A 1 100 ? 7.454 0.994 -13.944 1.00 92.75 100 GLY A O 1
ATOM 767 N N . ILE A 1 101 ? 7.515 0.841 -11.703 1.00 93.06 101 ILE A N 1
ATOM 768 C CA . ILE A 1 101 ? 8.745 1.637 -11.534 1.00 93.06 101 ILE A CA 1
ATOM 769 C C . ILE A 1 101 ? 9.935 0.954 -12.220 1.00 93.06 101 ILE A C 1
ATOM 771 O O . ILE A 1 101 ? 10.691 1.602 -12.949 1.00 93.06 101 ILE A O 1
ATOM 775 N N . LEU A 1 102 ? 10.097 -0.360 -12.032 1.00 93.62 102 LEU A N 1
ATOM 776 C CA . LEU A 1 102 ? 11.176 -1.128 -12.658 1.00 93.62 102 LEU A CA 1
ATOM 777 C C . LEU A 1 102 ? 11.072 -1.146 -14.187 1.00 93.62 102 LEU A C 1
ATOM 779 O O . LEU A 1 102 ? 12.089 -1.008 -14.874 1.00 93.62 102 LEU A O 1
ATOM 783 N N . GLU A 1 103 ? 9.868 -1.279 -14.738 1.00 92.94 103 GLU A N 1
ATOM 784 C CA . GLU A 1 103 ? 9.634 -1.201 -16.18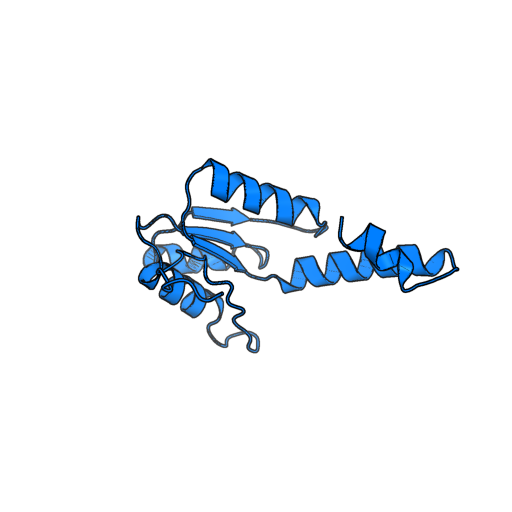1 1.00 92.94 103 GLU A CA 1
ATOM 785 C C . GLU A 1 103 ? 9.994 0.177 -16.739 1.00 92.94 103 GLU A C 1
ATOM 787 O O . GLU A 1 103 ? 10.656 0.274 -17.778 1.00 92.94 103 GLU A O 1
ATOM 792 N N . TYR A 1 104 ? 9.605 1.248 -16.044 1.00 92.25 104 TYR A N 1
ATOM 793 C CA . TYR A 1 104 ? 9.957 2.608 -16.439 1.00 92.25 104 TYR A CA 1
ATOM 794 C C . TYR A 1 104 ? 11.473 2.828 -16.395 1.00 92.25 104 TYR A C 1
ATOM 796 O O . TYR A 1 104 ? 12.063 3.255 -17.391 1.00 92.25 104 TYR A O 1
ATOM 804 N N . LYS A 1 105 ? 12.133 2.418 -15.307 1.00 93.94 105 LYS A N 1
ATOM 805 C CA . LYS A 1 105 ? 13.595 2.457 -15.181 1.00 93.94 105 LYS A CA 1
ATOM 806 C C . LYS A 1 105 ? 14.284 1.670 -16.298 1.00 93.94 105 LYS A C 1
ATOM 808 O O . LYS A 1 105 ? 15.243 2.150 -16.896 1.00 93.94 105 LYS A O 1
ATOM 813 N N . THR A 1 106 ? 13.758 0.499 -16.652 1.00 94.25 106 THR A N 1
ATOM 814 C CA . THR A 1 106 ? 14.285 -0.324 -17.752 1.00 94.25 106 THR A CA 1
ATOM 815 C C . THR A 1 106 ? 14.172 0.389 -19.103 1.00 94.25 106 THR A C 1
ATOM 817 O O . THR A 1 106 ? 15.062 0.270 -19.945 1.00 94.25 106 THR A O 1
ATOM 820 N N . LYS A 1 107 ? 13.106 1.168 -19.335 1.00 92.81 107 LYS A N 1
ATOM 821 C CA . LYS A 1 107 ? 12.980 2.005 -20.542 1.00 92.81 107 LYS A CA 1
ATOM 822 C C . LYS A 1 107 ? 14.016 3.133 -20.569 1.00 92.81 107 LYS A C 1
ATOM 824 O O . LYS A 1 107 ? 14.512 3.444 -21.650 1.00 92.81 107 LYS A O 1
ATOM 829 N N . LEU A 1 108 ? 14.353 3.725 -19.421 1.00 93.56 108 LEU A N 1
ATOM 830 C CA . LEU A 1 108 ? 15.410 4.740 -19.323 1.00 93.56 108 LEU A CA 1
ATOM 831 C C . LEU A 1 108 ? 16.786 4.141 -19.630 1.00 93.56 108 LEU A C 1
ATOM 833 O O . LEU A 1 108 ? 17.524 4.694 -20.441 1.00 93.56 108 LEU A O 1
ATOM 837 N N . ASP A 1 109 ? 17.094 2.970 -19.071 1.00 94.25 109 ASP A N 1
ATOM 838 C CA . ASP A 1 109 ? 18.375 2.285 -19.290 1.00 94.25 109 ASP A CA 1
ATOM 839 C C . ASP A 1 109 ? 18.634 1.957 -20.764 1.00 94.25 109 ASP A C 1
ATOM 841 O O . ASP A 1 109 ? 19.768 2.050 -21.234 1.00 94.25 109 ASP A O 1
ATOM 845 N N . LYS A 1 110 ? 17.582 1.626 -21.524 1.00 94.69 110 LYS A N 1
ATOM 846 C CA . LYS A 1 110 ? 17.680 1.346 -22.966 1.00 94.69 110 LYS A CA 1
ATOM 847 C C . LYS A 1 110 ? 18.170 2.538 -23.793 1.00 94.69 110 LYS A C 1
ATOM 849 O O . LYS A 1 110 ? 18.618 2.331 -24.916 1.00 94.69 110 LYS A O 1
ATOM 854 N N . ARG A 1 111 ? 18.106 3.766 -23.265 1.00 92.00 111 ARG A N 1
ATOM 855 C CA . ARG A 1 111 ? 18.645 4.971 -23.922 1.00 92.00 111 ARG A CA 1
ATOM 856 C C . ARG A 1 111 ? 20.179 5.030 -23.869 1.00 92.00 111 ARG A C 1
ATOM 858 O O . ARG A 1 111 ? 20.771 5.837 -24.580 1.00 92.00 111 ARG A O 1
ATOM 865 N N . GLY A 1 112 ? 20.816 4.172 -23.066 1.00 87.69 112 GLY A N 1
ATOM 866 C CA . GLY A 1 112 ? 22.252 4.199 -22.798 1.00 87.69 112 GLY A CA 1
ATOM 867 C C . GLY A 1 112 ? 22.640 5.248 -21.749 1.00 87.69 112 GLY A C 1
ATOM 868 O O . GLY A 1 112 ? 21.807 6.007 -21.260 1.00 87.69 112 GLY A O 1
ATOM 869 N N . GLY A 1 113 ? 23.924 5.284 -21.385 1.00 88.94 113 GLY A N 1
ATOM 870 C CA . GLY A 1 113 ? 24.449 6.195 -20.363 1.00 88.94 113 GLY A CA 1
ATOM 871 C C . GLY A 1 113 ? 24.473 5.595 -18.952 1.00 88.94 113 GLY A C 1
ATOM 872 O O . GLY A 1 113 ? 24.549 4.380 -18.771 1.00 88.94 113 GLY A O 1
ATOM 873 N N . ASN A 1 114 ? 24.476 6.459 -17.934 1.00 91.00 114 ASN A N 1
ATOM 874 C CA . ASN A 1 114 ? 24.625 6.039 -16.542 1.00 91.00 114 ASN A CA 1
ATOM 875 C C . ASN A 1 114 ? 23.301 5.512 -15.961 1.00 91.00 114 ASN A C 1
ATOM 877 O O . ASN A 1 114 ? 22.466 6.288 -15.499 1.00 91.00 114 ASN A O 1
ATOM 881 N N . SER A 1 115 ? 23.154 4.187 -15.902 1.00 90.00 115 SER A N 1
ATOM 882 C CA . SER A 1 115 ? 21.965 3.520 -15.342 1.00 90.00 115 SER A CA 1
ATOM 883 C C . SER A 1 115 ? 21.665 3.865 -13.876 1.00 90.00 115 SER A C 1
ATOM 885 O O . SER A 1 115 ? 20.519 3.751 -13.444 1.00 90.00 115 SER A O 1
ATOM 887 N N . PHE A 1 116 ? 22.658 4.313 -13.097 1.00 89.88 116 PHE A N 1
ATOM 888 C CA . PHE A 1 116 ? 22.424 4.775 -11.729 1.00 89.88 116 PHE A CA 1
ATOM 889 C C . PHE A 1 116 ? 21.699 6.126 -11.701 1.00 89.88 116 PHE A C 1
ATOM 891 O O . PHE A 1 116 ? 20.813 6.325 -10.875 1.00 89.88 116 PHE A O 1
ATOM 898 N N . ALA A 1 117 ? 22.031 7.036 -12.625 1.00 92.31 117 ALA A N 1
ATOM 899 C CA . ALA A 1 117 ? 21.399 8.353 -12.708 1.00 92.31 117 ALA A CA 1
ATOM 900 C C . ALA A 1 117 ? 19.912 8.259 -13.091 1.00 92.31 117 ALA A C 1
ATOM 902 O O . ALA A 1 117 ? 19.112 9.061 -12.621 1.00 92.31 117 ALA A O 1
ATOM 903 N N . ASN A 1 118 ? 19.525 7.228 -13.848 1.00 92.50 118 ASN A N 1
ATOM 904 C CA . ASN A 1 118 ? 18.136 6.984 -14.252 1.00 92.50 118 ASN A CA 1
ATOM 905 C C . ASN A 1 118 ? 17.177 6.753 -13.068 1.00 92.50 118 ASN A C 1
ATOM 907 O O . ASN A 1 118 ? 15.970 6.930 -13.215 1.00 92.50 118 ASN A O 1
ATOM 911 N N . TRP A 1 119 ? 17.683 6.394 -11.881 1.00 90.75 119 TRP A N 1
ATOM 912 C CA . TRP A 1 119 ? 16.860 6.332 -10.668 1.00 90.75 119 TRP A CA 1
ATOM 913 C C . TRP A 1 119 ? 16.350 7.700 -10.219 1.00 90.75 119 TRP A C 1
ATOM 915 O O . TRP A 1 119 ? 15.319 7.756 -9.557 1.00 90.75 119 TRP A O 1
ATOM 925 N N . ALA A 1 120 ? 17.043 8.792 -10.555 1.00 88.56 120 ALA A N 1
ATOM 926 C CA . ALA A 1 120 ? 16.548 10.131 -10.260 1.00 88.56 120 ALA A CA 1
ATOM 927 C C . ALA A 1 120 ? 15.223 10.387 -10.985 1.00 88.56 120 ALA A C 1
ATOM 929 O O . ALA A 1 120 ? 14.301 10.889 -10.363 1.00 88.56 120 ALA A O 1
ATOM 930 N N . ASP A 1 121 ? 15.099 9.954 -12.241 1.00 85.88 121 ASP A N 1
ATOM 931 C CA . ASP A 1 121 ? 13.869 10.107 -13.024 1.00 85.88 121 ASP A CA 1
ATOM 932 C C . ASP A 1 121 ? 12.819 9.043 -12.682 1.00 85.88 121 ASP A C 1
ATOM 934 O O . ASP A 1 121 ? 11.624 9.313 -12.730 1.00 85.88 121 ASP A O 1
ATOM 938 N N . ALA A 1 122 ? 13.243 7.821 -12.339 1.00 83.62 122 ALA A N 1
ATOM 939 C CA . ALA A 1 122 ? 12.331 6.727 -12.003 1.00 83.62 122 ALA A CA 1
ATOM 940 C C . ALA A 1 122 ? 11.726 6.813 -10.593 1.00 83.62 122 ALA A C 1
ATOM 942 O O . ALA A 1 122 ? 10.827 6.041 -10.287 1.00 83.62 122 ALA A O 1
ATOM 943 N N . ASN A 1 123 ? 12.222 7.705 -9.732 1.00 71.69 123 ASN A N 1
ATOM 944 C CA . ASN A 1 123 ? 11.700 7.920 -8.378 1.00 71.69 123 ASN A CA 1
ATOM 945 C C . ASN A 1 123 ? 10.815 9.180 -8.257 1.00 71.69 123 ASN A C 1
ATOM 947 O O . ASN A 1 123 ? 10.398 9.498 -7.140 1.00 71.69 123 ASN A O 1
ATOM 951 N N . VAL A 1 124 ? 10.589 9.911 -9.357 1.00 61.12 124 VAL A N 1
ATOM 952 C CA . VAL A 1 124 ? 9.820 11.174 -9.400 1.00 61.12 124 VAL A CA 1
ATOM 953 C C . VAL A 1 124 ? 8.348 10.922 -9.694 1.00 61.12 124 VAL A C 1
ATOM 955 O O . VAL A 1 124 ? 8.046 10.075 -10.563 1.00 61.12 124 VAL A O 1
#

Secondary structure (DSSP, 8-state):
---------PPP-------TTS-HHHHHHHHHHHH-SSS-EEEEE-STTGGGGGTTT---EEEE-PSS--THHHHHHHHHHHHTT-SEEEEETHHHHHHHHHHHHHHHHTT-S-TTTHHHHHT-

Radius of gyration: 17.53 Å; chains: 1; bounding box: 42×37×51 Å

Sequence (124 aa):
MFTKATRKGKFIKLAITGPAGAGKTYSALRLAKGLTKNGKIALIDTENESASLYATDFDFDVMNVEAPYEINKLVQPVKAALEQGYDTLVIDSATHFWNGILEYKTKLDKRGGNSFANWADANV

Foldseek 3Di:
DDDDDDPDDDDDDDDDDDDPPPCRLVVLQVVQCVPFDPLEEEEEAAPVCPSVVCVVVGDYHYDYDYPPQEPCSVVVVVVVCVVVPRPYYHYHPCVNNVVNLVVQLVVVCVVPDDSVVSVVVSVD